Protein AF-A0A7S1JTL8-F1 (afdb_monomer_lite)

Organism: NCBI:txid1169539

Sequence (167 aa):
VGQFVGSSRSLRHVDGEFEADEWAGVFEYMPVAAAGQPGPLGHLERIGTVVLRGSPDAARAAVDRLRAALWSRGCRQTLTRLTLWMEIRSIDGSILPLVESVESLRRACCRPDAQVAFSSSPFVQHFELSLFYSDDFPPNPSPLFKAIMHQLARRARCVVYAITQHD

Secondary structure (DSSP, 8-state):
---S-PPPTT--B---EEEHHHHHHHHHTSPPPPTTS--TTTT--EEEEEEE-S-HHHHHHHHHHHHHHHHHTT-SS-EEEEEEEE---EESTTHHHHHHHHHHHHHHHEEEEEEEEEEE-S-B-EEEGGGGGSTTS-SS--HHHHHHHHHHHHTBS-EE----TT-

Structure (mmCIF, N/CA/C/O backbone):
data_AF-A0A7S1JTL8-F1
#
_entry.id   AF-A0A7S1JTL8-F1
#
loop_
_atom_site.group_PDB
_atom_site.id
_atom_site.type_symbol
_atom_site.label_atom_id
_atom_site.label_alt_id
_atom_site.label_comp_id
_atom_site.label_asym_id
_atom_site.label_entity_id
_atom_site.label_seq_id
_atom_site.pdbx_PDB_ins_code
_atom_site.Cartn_x
_atom_site.Cartn_y
_atom_site.Cartn_z
_atom_site.occupancy
_atom_site.B_iso_or_equiv
_atom_site.auth_seq_id
_atom_site.auth_comp_id
_atom_site.auth_asym_id
_atom_site.auth_atom_id
_atom_site.pdbx_PDB_model_num
ATOM 1 N N . VAL A 1 1 ? -27.530 19.722 9.161 1.00 43.44 1 VAL A N 1
ATOM 2 C CA . VAL A 1 1 ? -28.172 18.825 8.170 1.00 43.44 1 VAL A CA 1
ATOM 3 C C . VAL A 1 1 ? -27.068 17.984 7.549 1.00 43.44 1 VAL A C 1
ATOM 5 O O . VAL A 1 1 ? -26.122 18.582 7.063 1.00 43.44 1 VAL A O 1
ATOM 8 N N . GLY A 1 2 ? -27.127 16.650 7.653 1.00 42.12 2 GLY A N 1
ATOM 9 C CA . GLY A 1 2 ? -26.129 15.747 7.050 1.00 42.12 2 GLY A CA 1
ATOM 10 C C . GLY A 1 2 ? -25.487 14.731 8.005 1.00 42.12 2 GLY A C 1
ATOM 11 O O . GLY A 1 2 ? -24.278 14.735 8.175 1.00 42.12 2 GLY A O 1
ATOM 12 N N . GLN A 1 3 ? -26.273 13.844 8.619 1.00 48.28 3 GLN A N 1
ATOM 13 C CA . GLN A 1 3 ? -25.774 12.569 9.162 1.00 48.28 3 GLN A CA 1
ATOM 14 C C . GLN A 1 3 ? -26.698 11.452 8.675 1.00 48.28 3 GLN A C 1
ATOM 16 O O . GLN A 1 3 ? -27.423 10.840 9.448 1.00 48.28 3 GLN A O 1
ATOM 21 N N . PHE A 1 4 ? -26.742 11.243 7.359 1.00 45.56 4 PHE A N 1
ATOM 22 C CA . PHE A 1 4 ? -27.466 10.096 6.798 1.00 45.56 4 PHE A CA 1
ATOM 23 C C . PHE A 1 4 ? -26.599 8.827 6.782 1.00 45.56 4 PHE A C 1
ATOM 25 O O . PHE A 1 4 ? -27.117 7.720 6.728 1.00 45.56 4 PHE A O 1
ATOM 32 N N . VAL A 1 5 ? -25.276 8.985 6.903 1.00 49.38 5 VAL A N 1
ATOM 33 C CA . VAL A 1 5 ? -24.310 7.890 7.012 1.00 49.38 5 VAL A CA 1
ATOM 34 C C . VAL A 1 5 ? -23.411 8.178 8.212 1.00 49.38 5 VAL A C 1
ATOM 36 O O . VAL A 1 5 ? -22.385 8.841 8.104 1.00 49.38 5 VAL A O 1
ATOM 39 N N . GLY A 1 6 ? -23.835 7.741 9.397 1.00 53.56 6 GLY A N 1
ATOM 40 C CA . GLY A 1 6 ? -22.931 7.621 10.537 1.00 53.56 6 GLY A CA 1
ATOM 41 C C . GLY A 1 6 ? -22.164 6.313 10.392 1.00 53.56 6 GLY A C 1
ATOM 42 O O . GLY A 1 6 ? -22.785 5.253 10.320 1.00 53.56 6 GLY A O 1
ATOM 43 N N . SER A 1 7 ? -20.832 6.354 10.331 1.00 56.53 7 SER A N 1
ATOM 44 C CA . SER A 1 7 ? -20.061 5.117 10.433 1.00 56.53 7 SER A CA 1
ATOM 45 C C . SER A 1 7 ? -20.268 4.530 11.828 1.00 56.53 7 SER A C 1
ATOM 47 O O . SER A 1 7 ? -20.113 5.202 12.851 1.00 56.53 7 SER A O 1
ATOM 49 N N . SER A 1 8 ? -20.698 3.270 11.873 1.00 64.25 8 SER A N 1
ATOM 50 C CA . SER A 1 8 ? -20.840 2.553 13.134 1.00 64.25 8 SER A CA 1
ATOM 51 C C . SER A 1 8 ? -19.480 2.483 13.822 1.00 64.25 8 SER A C 1
ATOM 53 O O . SER A 1 8 ? -18.484 2.137 13.188 1.00 64.25 8 SER A O 1
ATOM 55 N N . ARG A 1 9 ? -19.437 2.718 15.139 1.00 67.75 9 ARG A N 1
ATOM 56 C CA . ARG A 1 9 ? -18.235 2.456 15.958 1.00 67.75 9 ARG A CA 1
ATOM 57 C C . ARG A 1 9 ? -17.814 0.979 15.927 1.00 67.75 9 ARG A C 1
ATOM 59 O O . ARG A 1 9 ? -16.750 0.635 16.422 1.00 67.75 9 ARG A O 1
ATOM 66 N N . SER A 1 10 ? -18.648 0.110 15.359 1.00 76.00 10 SER A N 1
ATOM 67 C CA . SER A 1 10 ? -18.395 -1.314 15.151 1.00 76.00 10 SER A CA 1
ATOM 68 C C . SER A 1 10 ? -17.953 -1.647 13.722 1.00 76.00 10 SER A C 1
ATOM 70 O O . SER A 1 10 ? -17.992 -2.818 13.346 1.00 76.00 10 SER A O 1
ATOM 72 N N . LEU A 1 11 ? -17.570 -0.655 12.906 1.00 87.50 11 LEU A N 1
ATOM 73 C CA . LEU A 1 11 ? -17.084 -0.911 11.555 1.00 87.50 11 LEU A CA 1
ATOM 74 C C . LEU A 1 11 ? -15.761 -1.680 11.611 1.00 87.50 11 LEU A C 1
ATOM 76 O O . LEU A 1 11 ? -14.723 -1.144 11.989 1.00 87.50 11 LEU A O 1
ATOM 80 N N . ARG A 1 12 ? -15.826 -2.950 11.218 1.00 92.31 12 ARG A N 1
ATOM 81 C CA . ARG A 1 12 ? -14.666 -3.845 11.143 1.00 92.31 12 ARG A CA 1
ATOM 82 C C . ARG A 1 12 ? -14.234 -4.124 9.712 1.00 92.31 12 ARG A C 1
ATOM 84 O O . ARG A 1 12 ? -13.057 -4.346 9.462 1.00 92.31 12 ARG A O 1
ATOM 91 N N . HIS A 1 13 ? -15.178 -4.089 8.778 1.00 93.62 13 HIS A N 1
ATOM 92 C CA . HIS A 1 13 ? -14.959 -4.498 7.400 1.00 93.62 13 HIS A CA 1
ATOM 93 C C . HIS A 1 13 ? -15.626 -3.502 6.459 1.00 93.62 13 HIS A C 1
ATOM 95 O O . HIS A 1 13 ? -16.813 -3.210 6.606 1.00 93.62 13 HIS A O 1
ATOM 101 N N . VAL A 1 14 ? -14.863 -3.018 5.485 1.00 91.94 14 VAL A N 1
ATOM 102 C CA . VAL A 1 14 ? -15.390 -2.355 4.291 1.00 91.94 14 VAL A CA 1
ATOM 103 C C . VAL A 1 14 ? -14.792 -3.082 3.102 1.00 91.94 14 VAL A C 1
ATOM 105 O O . VAL A 1 14 ? -13.584 -3.297 3.078 1.00 91.94 14 VAL A O 1
ATOM 108 N N . ASP A 1 15 ? -15.622 -3.504 2.155 1.00 93.31 15 ASP A N 1
ATOM 109 C CA . ASP A 1 15 ? -15.167 -4.215 0.958 1.00 93.31 15 ASP A CA 1
ATOM 110 C C . ASP A 1 15 ? -15.464 -3.393 -0.299 1.00 93.31 15 ASP A C 1
ATOM 112 O O . ASP A 1 15 ? -16.236 -2.432 -0.258 1.00 93.31 15 ASP A O 1
ATOM 116 N N . GLY A 1 16 ? -14.817 -3.758 -1.397 1.00 94.19 16 GLY A N 1
ATOM 117 C CA . GLY A 1 16 ? -14.851 -3.028 -2.660 1.00 94.19 16 GLY A CA 1
ATOM 118 C C . GLY A 1 16 ? -13.475 -2.951 -3.307 1.00 94.19 16 GLY A C 1
ATOM 119 O O . GLY A 1 16 ? -12.475 -3.383 -2.737 1.00 94.19 16 GLY A O 1
ATOM 120 N N . GLU A 1 17 ? -13.422 -2.390 -4.504 1.00 96.06 17 GLU A N 1
ATOM 121 C CA . GLU A 1 17 ? -12.186 -2.168 -5.246 1.00 96.06 17 GLU A CA 1
ATOM 122 C C . GLU A 1 17 ? -12.178 -0.716 -5.703 1.00 96.06 17 GLU A C 1
ATOM 124 O O . GLU A 1 17 ? -13.001 -0.323 -6.525 1.00 96.06 17 GLU A O 1
ATOM 129 N N . PHE A 1 18 ? -11.291 0.077 -5.106 1.00 96.69 18 PHE A N 1
ATOM 130 C CA . PHE A 1 18 ? -11.212 1.516 -5.338 1.00 96.69 18 PHE A CA 1
ATOM 131 C C . PHE A 1 18 ? -9.757 1.964 -5.375 1.00 96.69 18 PHE A C 1
ATOM 133 O O . PHE A 1 18 ? -8.872 1.329 -4.781 1.00 96.69 18 PHE A O 1
ATOM 140 N N . GLU A 1 19 ? -9.504 3.073 -6.057 1.00 97.00 19 GLU A N 1
ATOM 141 C CA . GLU A 1 19 ? -8.196 3.715 -6.045 1.00 97.00 19 GLU A CA 1
ATOM 142 C C . GLU A 1 19 ? -7.857 4.216 -4.633 1.00 97.00 19 GLU A C 1
ATOM 144 O O . GLU A 1 19 ? -8.734 4.510 -3.816 1.00 97.00 19 GLU A O 1
ATOM 149 N N . ALA A 1 20 ? -6.563 4.301 -4.313 1.00 97.00 20 ALA A N 1
ATOM 150 C CA . ALA A 1 20 ? -6.125 4.747 -2.987 1.00 97.00 20 ALA A CA 1
ATOM 151 C C . ALA A 1 20 ? -6.702 6.125 -2.598 1.00 97.00 20 ALA A C 1
ATOM 153 O O . ALA A 1 20 ? -7.046 6.334 -1.434 1.00 97.00 20 ALA A O 1
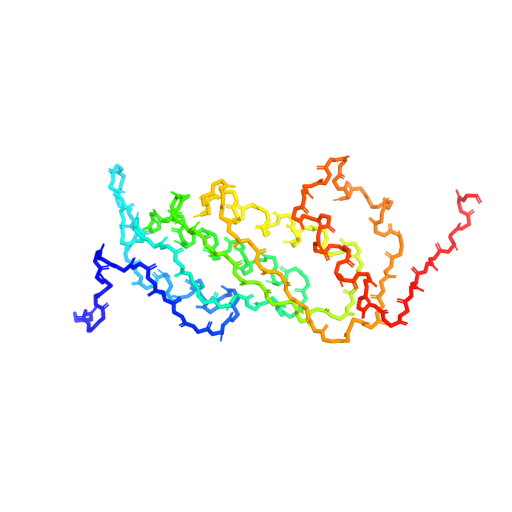ATOM 154 N N . ASP A 1 21 ? -6.863 7.032 -3.568 1.00 96.81 21 ASP A N 1
ATOM 155 C CA . ASP A 1 21 ? -7.421 8.369 -3.338 1.00 96.81 21 ASP A CA 1
ATOM 156 C C . ASP A 1 21 ? -8.931 8.331 -3.055 1.00 96.81 21 ASP A C 1
ATOM 158 O O . ASP A 1 21 ? -9.421 9.026 -2.165 1.00 96.81 21 ASP A O 1
ATOM 162 N N . GLU A 1 22 ? -9.665 7.454 -3.741 1.00 97.06 22 GLU A N 1
ATOM 163 C CA . GLU A 1 22 ? -11.096 7.241 -3.512 1.00 97.06 22 GLU A CA 1
ATOM 164 C C . GLU A 1 22 ? -11.342 6.652 -2.120 1.00 97.06 22 GLU A C 1
ATOM 166 O O . GLU A 1 22 ? -12.187 7.151 -1.372 1.00 97.06 22 GLU A O 1
ATOM 171 N N . TRP A 1 23 ? -10.551 5.646 -1.723 1.00 97.38 23 TRP A N 1
ATOM 172 C CA . TRP A 1 23 ? -10.579 5.122 -0.357 1.00 97.38 23 TRP A CA 1
ATOM 173 C C . TRP A 1 23 ? -10.293 6.217 0.673 1.00 97.38 23 TRP A C 1
ATOM 175 O O . TRP A 1 23 ? -10.987 6.300 1.689 1.00 97.38 23 TRP A O 1
ATOM 185 N N . ALA A 1 24 ? -9.296 7.071 0.420 1.00 97.25 24 ALA A N 1
ATOM 186 C CA . ALA A 1 24 ? -8.984 8.185 1.306 1.00 97.25 24 ALA A CA 1
ATOM 187 C C . ALA A 1 24 ? -10.190 9.124 1.451 1.00 97.25 24 ALA A C 1
ATOM 189 O O . ALA A 1 24 ? -10.590 9.425 2.577 1.00 97.25 24 ALA A O 1
ATOM 190 N N . GLY A 1 25 ? -10.826 9.494 0.335 1.00 96.31 25 GLY A N 1
ATOM 191 C CA . GLY A 1 25 ? -12.043 10.304 0.314 1.00 96.31 25 GLY A CA 1
ATOM 192 C C . GLY A 1 25 ? -13.178 9.693 1.139 1.00 96.31 25 GLY A C 1
ATOM 193 O O . GLY A 1 25 ? -13.772 10.381 1.968 1.00 96.31 25 GLY A O 1
ATOM 194 N N . VAL A 1 26 ? -13.431 8.385 1.002 1.00 93.06 26 VAL A N 1
ATOM 195 C CA . VAL A 1 26 ? -14.450 7.665 1.793 1.00 93.06 26 VAL A CA 1
ATOM 196 C C . VAL A 1 26 ? -14.203 7.811 3.297 1.00 93.06 26 VAL A C 1
ATOM 198 O O . VAL A 1 26 ? -15.126 8.127 4.053 1.00 93.06 26 VAL A O 1
ATOM 201 N N . PHE A 1 27 ? -12.967 7.605 3.755 1.00 94.56 27 PHE A N 1
ATOM 202 C CA . PHE A 1 27 ? -12.638 7.710 5.179 1.00 94.56 27 PHE A CA 1
ATOM 203 C C . PHE A 1 27 ? -12.569 9.157 5.671 1.00 94.56 27 PHE A C 1
ATOM 205 O O . PHE A 1 27 ? -12.808 9.418 6.854 1.00 94.56 27 PHE A O 1
ATOM 212 N N . GLU A 1 28 ? -12.288 10.114 4.790 1.00 95.38 28 GLU A N 1
ATOM 213 C CA . GLU A 1 28 ? -12.256 11.532 5.134 1.00 95.38 28 GLU A CA 1
ATOM 214 C C . GLU A 1 28 ? -13.625 12.077 5.551 1.00 95.38 28 GLU A C 1
ATOM 216 O O . GLU A 1 28 ? -13.675 12.938 6.433 1.00 95.38 28 GLU A O 1
ATOM 221 N N . TYR A 1 29 ? -14.722 11.510 5.036 1.00 91.56 29 TYR A N 1
ATOM 222 C CA . TYR A 1 29 ? -16.084 11.827 5.488 1.00 91.56 29 TYR A CA 1
ATOM 223 C C . TYR A 1 29 ? -16.372 11.406 6.936 1.00 91.56 29 TYR A C 1
ATOM 225 O O . TYR A 1 29 ? -17.338 11.877 7.539 1.00 91.56 29 TYR A O 1
ATOM 233 N N . MET A 1 30 ? -15.551 10.530 7.521 1.00 90.31 30 MET A N 1
ATOM 234 C CA . MET A 1 30 ? -15.672 10.153 8.926 1.00 90.31 30 MET A CA 1
ATOM 235 C C . MET A 1 30 ? -14.969 11.176 9.834 1.00 90.31 30 MET A C 1
ATOM 237 O O . MET A 1 30 ? -13.925 11.723 9.460 1.00 90.31 30 MET A O 1
ATOM 241 N N . PRO A 1 31 ? -15.488 11.413 11.054 1.00 90.38 31 PRO A N 1
ATOM 242 C CA . PRO A 1 31 ? -14.895 12.371 11.979 1.00 90.38 31 PRO A CA 1
ATOM 243 C C . PRO A 1 31 ? -13.490 11.943 12.420 1.00 90.38 31 PRO A C 1
ATOM 245 O O . PRO A 1 31 ? -13.233 10.769 12.688 1.00 90.38 31 PRO A O 1
ATOM 248 N N . VAL A 1 32 ? -12.588 12.916 12.548 1.00 93.69 32 VAL A N 1
ATOM 249 C CA . VAL A 1 32 ? -11.242 12.704 13.101 1.00 93.69 32 VAL A CA 1
ATOM 250 C C . VAL A 1 32 ? -11.344 12.232 14.555 1.00 93.69 32 VAL A C 1
ATOM 252 O O . VAL A 1 32 ? -12.187 12.704 15.321 1.00 93.69 32 VAL A O 1
ATOM 255 N N . ALA A 1 33 ? -10.476 11.300 14.946 1.00 90.50 33 ALA A N 1
ATOM 256 C CA . ALA A 1 33 ? -10.390 10.827 16.318 1.00 90.50 33 ALA A CA 1
ATOM 257 C C . ALA A 1 33 ? -9.880 11.948 17.237 1.00 90.50 33 ALA A C 1
ATOM 259 O O . ALA A 1 33 ? -8.797 12.494 17.023 1.00 90.50 33 ALA A O 1
ATOM 260 N N . ALA A 1 34 ? -10.638 12.270 18.286 1.00 89.19 34 ALA A N 1
ATOM 261 C CA . ALA A 1 34 ? -10.158 13.161 19.338 1.00 89.19 34 ALA A CA 1
ATOM 262 C C . ALA A 1 34 ? -8.937 12.552 20.055 1.00 89.19 34 ALA A C 1
ATOM 264 O O . ALA A 1 34 ? -8.775 11.330 20.112 1.00 89.19 34 ALA A O 1
ATOM 265 N N . ALA A 1 35 ? -8.082 13.401 20.631 1.00 85.12 35 ALA A N 1
ATOM 266 C CA . ALA A 1 35 ? -6.902 12.946 21.360 1.00 85.12 35 ALA A CA 1
ATOM 267 C C . ALA A 1 35 ? -7.282 11.953 22.477 1.00 85.12 35 ALA A C 1
ATOM 269 O O . ALA A 1 35 ? -8.209 12.189 23.249 1.00 85.12 35 ALA A O 1
ATOM 270 N N . GLY A 1 36 ? -6.579 10.818 22.533 1.00 80.81 36 GLY A N 1
ATOM 271 C CA . GLY A 1 36 ? -6.833 9.750 23.507 1.00 80.81 36 GLY A CA 1
ATOM 272 C C . GLY A 1 36 ? -8.066 8.879 23.231 1.00 80.81 36 GLY A C 1
ATOM 273 O O . GLY A 1 36 ? -8.300 7.932 23.974 1.00 80.81 36 GLY A O 1
ATOM 274 N N . GLN A 1 37 ? -8.841 9.151 22.176 1.00 84.00 37 GLN A N 1
ATOM 275 C CA . GLN A 1 37 ? -9.983 8.324 21.782 1.00 84.00 37 GLN A CA 1
ATOM 276 C C . GLN A 1 37 ? -9.601 7.340 20.663 1.00 84.00 37 GLN A C 1
ATOM 278 O O . GLN A 1 37 ? -8.778 7.675 19.808 1.00 84.00 37 GLN A O 1
ATOM 283 N N . PRO A 1 38 ? -10.218 6.143 20.615 1.00 82.88 38 PRO A N 1
ATOM 284 C CA . PRO A 1 38 ? -9.915 5.131 19.600 1.00 82.88 38 PRO A CA 1
ATOM 285 C C . PRO A 1 38 ? -10.338 5.531 18.177 1.00 82.88 38 PRO A C 1
ATOM 287 O O . PRO A 1 38 ? -9.835 4.954 17.224 1.00 82.88 38 PRO A O 1
ATOM 290 N N . GLY A 1 39 ? -11.223 6.523 18.016 1.00 90.06 39 GLY A N 1
ATOM 291 C CA . GLY A 1 39 ? -11.710 6.976 16.708 1.00 90.06 39 GLY A CA 1
ATOM 292 C C . GLY A 1 39 ? -12.731 6.035 16.053 1.00 90.06 39 GLY A C 1
ATOM 293 O O . GLY A 1 39 ? -12.938 4.915 16.522 1.00 90.06 39 GLY A O 1
ATOM 294 N N . PRO A 1 40 ? -13.409 6.473 14.976 1.00 91.81 40 PRO A N 1
ATOM 295 C CA . PRO A 1 40 ? -14.421 5.661 14.293 1.00 91.81 40 PRO A CA 1
ATOM 296 C C . PRO A 1 40 ? -13.858 4.417 13.588 1.00 91.81 40 PRO A C 1
ATOM 298 O O . PRO A 1 40 ? -14.606 3.471 13.366 1.00 91.81 40 PRO A O 1
ATOM 301 N N . LEU A 1 41 ? -12.563 4.395 13.256 1.00 93.69 41 LEU A N 1
ATOM 302 C CA . LEU A 1 41 ? -11.894 3.262 12.604 1.00 93.69 41 LEU A CA 1
ATOM 303 C C . LEU A 1 41 ? -11.006 2.452 13.561 1.00 93.69 41 LEU A C 1
ATOM 305 O O . LEU A 1 41 ? -10.233 1.610 13.111 1.00 93.69 41 LEU A O 1
ATOM 309 N N . GLY A 1 42 ? -11.126 2.660 14.877 1.00 92.62 42 GLY A N 1
ATOM 310 C CA . GLY A 1 42 ? -10.324 1.961 15.892 1.00 92.62 42 GLY A CA 1
ATOM 311 C C . GLY A 1 42 ? -10.533 0.443 15.966 1.00 92.62 42 GLY A C 1
ATOM 312 O O . GLY A 1 42 ? -9.797 -0.248 16.665 1.00 92.62 42 GLY A O 1
ATOM 313 N N . HIS A 1 43 ? -11.521 -0.089 15.244 1.00 93.25 43 HIS A N 1
ATOM 314 C CA . HIS A 1 43 ? -11.785 -1.523 15.120 1.00 93.25 43 HIS A CA 1
ATOM 315 C C . HIS A 1 43 ? -11.773 -2.004 13.666 1.00 93.25 43 HIS A C 1
ATOM 317 O O . HIS A 1 43 ? -12.215 -3.116 13.396 1.00 93.25 43 HIS A O 1
ATOM 323 N N . LEU A 1 44 ? -11.284 -1.189 12.726 1.00 95.06 44 LEU A N 1
ATOM 324 C CA . LEU A 1 44 ? -11.236 -1.566 11.320 1.00 95.06 44 LEU A CA 1
ATOM 325 C C . LEU A 1 44 ? -10.193 -2.671 11.120 1.00 95.06 44 LEU A C 1
ATOM 327 O O . LEU A 1 44 ? -8.995 -2.449 11.293 1.00 95.06 44 LEU A O 1
ATOM 331 N N . GLU A 1 45 ? -10.659 -3.857 10.752 1.00 95.81 45 GLU A N 1
ATOM 332 C CA . GLU A 1 45 ? -9.861 -5.066 10.554 1.00 95.81 45 GLU A CA 1
ATOM 333 C C . GLU A 1 45 ? -9.530 -5.293 9.075 1.00 95.81 45 GLU A C 1
ATOM 335 O O . GLU A 1 45 ? -8.510 -5.915 8.767 1.00 95.81 45 GLU A O 1
ATOM 340 N N . ARG A 1 46 ? -10.361 -4.795 8.152 1.00 95.31 46 ARG A N 1
ATOM 341 C CA . ARG A 1 46 ? -10.174 -4.984 6.711 1.00 95.31 46 ARG A CA 1
ATOM 342 C C . ARG A 1 46 ? -10.757 -3.833 5.895 1.00 95.31 46 ARG A C 1
ATOM 344 O O . ARG A 1 46 ? -11.884 -3.397 6.132 1.00 95.31 46 ARG A O 1
ATOM 351 N N . ILE A 1 47 ? -9.999 -3.438 4.878 1.00 95.88 47 ILE A N 1
ATOM 352 C CA . ILE A 1 47 ? -10.470 -2.660 3.731 1.00 95.88 47 ILE A CA 1
ATOM 353 C C . ILE A 1 47 ? -10.451 -3.540 2.479 1.00 95.88 47 ILE A C 1
ATOM 355 O O . ILE A 1 47 ? -9.765 -4.571 2.449 1.00 95.88 47 ILE A O 1
ATOM 359 N N . GLY A 1 48 ? -11.214 -3.145 1.465 1.00 96.19 48 GLY A N 1
ATOM 360 C CA . GLY A 1 48 ? -11.212 -3.798 0.166 1.00 96.19 48 GLY A CA 1
ATOM 361 C C . GLY A 1 48 ? -9.881 -3.618 -0.573 1.00 96.19 48 GLY A C 1
ATOM 362 O O . GLY A 1 48 ? -8.865 -3.216 -0.000 1.00 96.19 48 GLY A O 1
ATOM 363 N N . THR A 1 49 ? -9.868 -3.944 -1.858 1.00 98.12 49 THR A N 1
ATOM 364 C CA . THR A 1 49 ? -8.675 -3.801 -2.694 1.00 98.12 49 THR A CA 1
ATOM 365 C C . THR A 1 49 ? -8.348 -2.325 -2.895 1.00 98.12 49 THR A C 1
ATOM 367 O O . THR A 1 49 ? -9.199 -1.537 -3.312 1.00 98.12 49 THR A O 1
ATOM 370 N N . VAL A 1 50 ? -7.101 -1.961 -2.602 1.00 98.12 50 VAL A N 1
ATOM 371 C CA . VAL A 1 50 ? -6.538 -0.640 -2.886 1.00 98.12 50 VAL A CA 1
ATOM 372 C C . VAL A 1 50 ? -5.827 -0.704 -4.233 1.00 98.12 50 VAL A C 1
ATOM 374 O O . VAL A 1 50 ? -4.800 -1.378 -4.377 1.00 98.12 50 VAL A O 1
ATOM 377 N N . VAL A 1 51 ? -6.385 -0.012 -5.222 1.00 97.56 51 VAL A N 1
ATOM 378 C CA . VAL A 1 51 ? -5.832 0.067 -6.574 1.00 97.56 51 VAL A CA 1
ATOM 379 C C . VAL A 1 51 ? -4.805 1.201 -6.646 1.00 97.56 51 VAL A C 1
ATOM 381 O O . VAL A 1 51 ? -5.070 2.335 -6.247 1.00 97.56 51 VAL A O 1
ATOM 384 N N . LEU A 1 52 ? -3.614 0.886 -7.153 1.00 96.38 52 LEU A N 1
ATOM 385 C CA . LEU A 1 52 ? -2.520 1.820 -7.411 1.00 96.38 52 LEU A CA 1
ATOM 386 C C . LEU A 1 52 ? -2.440 2.052 -8.923 1.00 96.38 52 LEU A C 1
ATOM 388 O O . LEU A 1 52 ? -1.924 1.204 -9.657 1.00 96.38 52 LEU A O 1
ATOM 392 N N . ARG A 1 53 ? -2.970 3.183 -9.391 1.00 92.81 53 ARG A N 1
ATOM 393 C CA . ARG A 1 53 ? -3.044 3.564 -10.810 1.00 92.81 53 ARG A CA 1
ATOM 394 C C . ARG A 1 53 ? -2.426 4.950 -11.026 1.00 92.81 53 ARG A C 1
ATOM 396 O O . ARG A 1 53 ? -2.246 5.717 -10.086 1.00 92.81 53 ARG A O 1
ATOM 403 N N . GLY A 1 54 ? -2.110 5.260 -12.280 1.00 90.44 54 GLY A N 1
ATOM 404 C CA . GLY A 1 54 ? -1.588 6.555 -12.703 1.00 90.44 54 GLY A CA 1
ATOM 405 C C . GLY A 1 54 ? -0.067 6.555 -12.746 1.00 90.44 54 GLY A C 1
ATOM 406 O O . GLY A 1 54 ? 0.552 5.514 -12.974 1.00 90.44 54 GLY A O 1
ATOM 407 N N . SER A 1 55 ? 0.537 7.727 -12.555 1.00 94.06 55 SER A N 1
ATOM 408 C CA . SER A 1 55 ? 1.982 7.814 -12.353 1.00 94.06 55 SER A CA 1
ATOM 409 C C . SER A 1 55 ? 2.357 7.297 -10.955 1.00 94.06 55 SER A C 1
ATOM 411 O O . SER A 1 55 ? 1.553 7.426 -10.025 1.00 94.06 55 SER A O 1
ATOM 413 N N . PRO A 1 56 ? 3.574 6.755 -10.766 1.00 94.88 56 PRO A N 1
ATOM 414 C CA . PRO A 1 56 ? 4.058 6.351 -9.446 1.00 94.88 56 PRO A CA 1
ATOM 415 C C . PRO A 1 56 ? 3.968 7.467 -8.396 1.00 94.88 56 PRO A C 1
ATOM 417 O O . PRO A 1 56 ? 3.559 7.206 -7.267 1.00 94.88 56 PRO A O 1
ATOM 420 N N . ASP A 1 57 ? 4.224 8.720 -8.784 1.00 95.19 57 ASP A N 1
ATOM 421 C CA . ASP A 1 57 ? 4.079 9.885 -7.903 1.00 95.19 57 ASP A CA 1
ATOM 422 C C . ASP A 1 57 ? 2.634 10.157 -7.469 1.00 95.19 57 ASP A C 1
ATOM 424 O O . ASP A 1 57 ? 2.388 10.444 -6.294 1.00 95.19 57 ASP A O 1
ATOM 428 N N . ALA A 1 58 ? 1.671 10.057 -8.391 1.00 96.00 58 ALA A N 1
ATOM 429 C CA . ALA A 1 58 ? 0.257 10.246 -8.071 1.00 96.00 58 ALA A CA 1
ATOM 430 C C . ALA A 1 58 ? -0.248 9.120 -7.161 1.00 96.00 58 ALA A C 1
ATOM 432 O O . ALA A 1 58 ? -0.889 9.382 -6.141 1.00 96.00 58 ALA A O 1
ATOM 433 N N . ALA A 1 59 ? 0.115 7.873 -7.476 1.00 96.69 59 ALA A N 1
ATOM 434 C CA . ALA A 1 59 ? -0.190 6.722 -6.635 1.00 96.69 59 ALA A CA 1
ATOM 435 C C . ALA A 1 59 ? 0.438 6.864 -5.240 1.00 96.69 59 ALA A C 1
ATOM 437 O O . ALA A 1 59 ? -0.207 6.545 -4.242 1.00 96.69 59 ALA A O 1
ATOM 438 N N . ARG A 1 60 ? 1.668 7.390 -5.146 1.00 97.44 60 ARG A N 1
ATOM 439 C CA . ARG A 1 60 ? 2.348 7.644 -3.870 1.00 97.44 60 ARG A CA 1
ATOM 440 C C . ARG A 1 60 ? 1.560 8.641 -3.030 1.00 97.44 60 ARG A C 1
ATOM 442 O O . ARG A 1 60 ? 1.231 8.341 -1.885 1.00 97.44 60 ARG A O 1
ATOM 449 N N . ALA A 1 61 ? 1.214 9.791 -3.609 1.00 98.00 61 ALA A N 1
ATOM 450 C CA . ALA A 1 61 ? 0.435 10.821 -2.925 1.00 98.00 61 ALA A CA 1
ATOM 451 C C . ALA A 1 61 ? -0.918 10.278 -2.431 1.00 98.00 61 ALA A C 1
ATOM 453 O O . ALA A 1 61 ? -1.314 10.543 -1.296 1.00 98.00 61 ALA A O 1
ATOM 454 N N . ALA A 1 62 ? -1.584 9.455 -3.245 1.00 98.00 62 ALA A N 1
ATOM 455 C CA . ALA A 1 62 ? -2.839 8.807 -2.885 1.00 98.00 62 ALA A CA 1
ATOM 456 C C . ALA A 1 62 ? -2.680 7.810 -1.718 1.00 98.00 62 ALA A C 1
ATOM 458 O O . ALA A 1 62 ? -3.492 7.804 -0.792 1.00 98.00 62 ALA A O 1
ATOM 459 N N . VAL A 1 63 ? -1.613 7.002 -1.706 1.00 98.44 63 VAL A N 1
ATOM 460 C CA . VAL A 1 63 ? -1.301 6.084 -0.593 1.00 98.44 63 VAL A CA 1
ATOM 461 C C . VAL A 1 63 ? -1.006 6.852 0.695 1.00 98.44 63 VAL A C 1
ATOM 463 O O . VAL A 1 63 ? -1.485 6.469 1.765 1.00 98.44 63 VAL A O 1
ATOM 466 N N . ASP A 1 64 ? -0.255 7.950 0.612 1.00 98.56 64 ASP A N 1
ATOM 467 C CA . ASP A 1 64 ? 0.034 8.792 1.773 1.00 98.56 64 ASP A CA 1
ATOM 468 C C . ASP A 1 64 ? -1.219 9.474 2.328 1.00 98.56 64 ASP A C 1
ATOM 470 O O . ASP A 1 64 ? -1.417 9.498 3.549 1.00 98.56 64 ASP A O 1
ATOM 474 N N . ARG A 1 65 ? -2.109 9.950 1.449 1.00 98.38 65 ARG A N 1
ATOM 475 C CA . ARG A 1 65 ? -3.416 10.491 1.837 1.00 98.38 65 ARG A CA 1
ATOM 476 C C . ARG A 1 65 ? -4.280 9.425 2.509 1.00 98.38 65 ARG A C 1
ATOM 478 O O . ARG A 1 65 ? -4.820 9.672 3.587 1.00 98.38 65 ARG A O 1
ATOM 485 N N . LEU A 1 66 ? -4.345 8.219 1.941 1.00 98.56 66 LEU A N 1
ATOM 486 C CA . LEU A 1 66 ? -5.070 7.088 2.524 1.00 98.56 66 LEU A CA 1
ATOM 487 C C . LEU A 1 66 ? -4.543 6.738 3.920 1.00 98.56 66 LEU A C 1
ATOM 489 O O . LEU A 1 66 ? -5.324 6.589 4.862 1.00 98.56 66 LEU A O 1
ATOM 493 N N . ARG A 1 67 ? -3.218 6.660 4.081 1.00 98.44 67 ARG A N 1
ATOM 494 C CA . ARG A 1 67 ? -2.569 6.439 5.380 1.00 98.44 67 ARG A CA 1
ATOM 495 C C . ARG A 1 67 ? -2.963 7.516 6.387 1.00 98.44 67 ARG A C 1
ATOM 497 O O . ARG A 1 67 ? -3.338 7.186 7.511 1.00 98.44 67 ARG A O 1
ATOM 504 N N . ALA A 1 68 ? -2.899 8.789 5.998 1.00 98.12 68 ALA A N 1
ATOM 505 C CA . ALA A 1 68 ? -3.259 9.907 6.865 1.00 98.12 68 ALA A CA 1
ATOM 506 C C . ALA A 1 68 ? -4.741 9.866 7.272 1.00 98.12 68 ALA A C 1
ATOM 508 O O . ALA A 1 68 ? -5.064 10.055 8.453 1.00 98.12 68 ALA A O 1
ATOM 509 N N . ALA A 1 69 ? -5.639 9.566 6.331 1.00 97.44 69 ALA A N 1
ATOM 510 C CA . ALA A 1 69 ? -7.064 9.405 6.590 1.00 97.44 69 ALA A CA 1
ATOM 511 C C . ALA A 1 69 ? -7.307 8.267 7.593 1.00 97.44 69 ALA A C 1
ATOM 513 O O . ALA A 1 69 ? -7.855 8.503 8.669 1.00 97.44 69 ALA A O 1
ATOM 514 N N . LEU A 1 70 ? -6.809 7.060 7.323 1.00 96.75 70 LEU A N 1
ATOM 515 C CA . LEU A 1 70 ? -6.960 5.911 8.220 1.00 96.75 70 LEU A CA 1
ATOM 516 C C . LEU A 1 70 ? -6.410 6.201 9.626 1.00 96.75 70 LEU A C 1
ATOM 518 O O . LEU A 1 70 ? -7.111 6.017 10.627 1.00 96.75 70 LEU A O 1
ATOM 522 N N . TRP A 1 71 ? -5.182 6.713 9.709 1.00 96.44 71 TRP A N 1
ATOM 523 C CA . TRP A 1 71 ? -4.506 6.979 10.979 1.00 96.44 71 TRP A CA 1
ATOM 524 C C . TRP A 1 71 ? -5.236 8.018 11.837 1.00 96.44 71 TRP A C 1
ATOM 526 O O . TRP A 1 71 ? -5.452 7.811 13.036 1.00 96.44 71 TRP A O 1
ATOM 536 N N . SER A 1 72 ? -5.645 9.135 11.228 1.00 95.81 72 SER A N 1
ATOM 537 C CA . SER A 1 72 ? -6.349 10.221 11.925 1.00 95.81 72 SER A CA 1
ATOM 538 C C . SER A 1 72 ? -7.757 9.827 12.380 1.00 95.81 72 SER A C 1
ATOM 540 O O . SER A 1 72 ? -8.270 10.406 13.336 1.00 95.81 72 SER A O 1
ATOM 542 N N . ARG A 1 73 ? -8.369 8.811 11.759 1.00 94.88 73 ARG A N 1
ATOM 543 C CA . ARG A 1 73 ? -9.647 8.217 12.187 1.00 94.88 73 ARG A CA 1
ATOM 544 C C . ARG A 1 73 ? -9.486 7.034 13.151 1.00 94.88 73 ARG A C 1
ATOM 546 O O . ARG A 1 73 ? -10.486 6.434 13.545 1.00 94.88 73 ARG A O 1
ATOM 553 N N . GLY A 1 74 ? -8.260 6.731 13.578 1.00 94.44 74 GLY A N 1
ATOM 554 C CA . GLY A 1 74 ? -7.987 5.768 14.647 1.00 94.44 74 GLY A CA 1
ATOM 555 C C . GLY A 1 74 ? -7.587 4.364 14.196 1.00 94.44 74 GLY A C 1
ATOM 556 O O . GLY A 1 74 ? -7.340 3.512 15.044 1.00 94.44 74 GLY A O 1
ATOM 557 N N . CYS A 1 75 ? -7.444 4.119 12.891 1.00 95.00 75 CYS A N 1
ATOM 558 C CA . CYS A 1 75 ? -6.925 2.855 12.367 1.00 95.00 75 CYS A CA 1
ATOM 559 C C . CYS A 1 75 ? -5.408 2.764 12.621 1.00 95.00 75 CYS A C 1
ATOM 561 O O . CYS A 1 75 ? -4.590 3.159 11.784 1.00 95.00 75 CYS A O 1
ATOM 563 N N . ARG A 1 76 ? -5.035 2.275 13.808 1.00 94.38 76 ARG A N 1
ATOM 564 C CA . ARG A 1 76 ? -3.649 2.159 14.287 1.00 94.38 76 ARG A CA 1
ATOM 565 C C .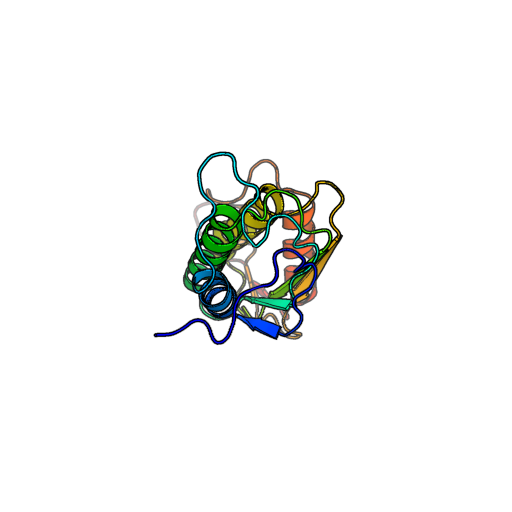 ARG A 1 76 ? -3.339 0.702 14.582 1.00 94.38 76 ARG A C 1
ATOM 567 O O . ARG A 1 76 ? -3.712 0.191 15.632 1.00 94.38 76 ARG A O 1
ATOM 574 N N . GLN A 1 77 ? -2.673 0.043 13.640 1.00 95.75 77 GLN A N 1
ATOM 575 C CA . GLN A 1 77 ? -2.348 -1.384 13.726 1.00 95.75 77 GLN A CA 1
ATOM 576 C C . GLN A 1 77 ? -3.570 -2.293 13.950 1.00 95.75 77 GLN A C 1
ATOM 578 O O . GLN A 1 77 ? -3.495 -3.287 14.666 1.00 95.75 77 GLN A O 1
ATOM 583 N N . THR A 1 78 ? -4.711 -1.957 13.352 1.00 95.75 78 THR A N 1
ATOM 584 C CA . THR A 1 78 ? -5.955 -2.730 13.486 1.00 95.75 78 THR A CA 1
ATOM 585 C C . THR A 1 78 ? -6.207 -3.617 12.273 1.00 95.75 78 THR A C 1
ATOM 587 O O . THR A 1 78 ? -6.784 -4.693 12.427 1.00 95.75 78 THR A O 1
ATOM 590 N N . LEU A 1 79 ? -5.722 -3.222 11.086 1.00 97.31 79 LEU A N 1
ATOM 591 C CA . LEU A 1 79 ? -5.929 -3.995 9.865 1.00 97.31 79 LEU A CA 1
ATOM 592 C C . LEU A 1 79 ? -5.208 -5.338 9.962 1.00 97.31 79 LEU A C 1
ATOM 594 O O . LEU A 1 79 ? -3.998 -5.406 10.168 1.00 97.31 79 LEU A O 1
ATOM 598 N N . THR A 1 80 ? -5.964 -6.410 9.778 1.00 97.44 80 THR A N 1
ATOM 599 C CA . THR A 1 80 ? -5.480 -7.794 9.702 1.00 97.44 80 THR A CA 1
ATOM 600 C C . THR A 1 80 ? -5.114 -8.182 8.273 1.00 97.44 80 THR A C 1
ATOM 602 O O . THR A 1 80 ? -4.384 -9.150 8.056 1.00 97.44 80 THR A O 1
ATOM 605 N N . ARG A 1 81 ? -5.608 -7.426 7.285 1.00 95.94 81 ARG A N 1
ATOM 606 C CA . ARG A 1 81 ? -5.370 -7.676 5.868 1.00 95.94 81 ARG A CA 1
ATOM 607 C C . ARG A 1 81 ? -5.292 -6.379 5.072 1.00 95.94 81 ARG A C 1
ATOM 609 O O . ARG A 1 81 ? -6.138 -5.502 5.231 1.00 95.94 81 ARG A O 1
ATOM 616 N N . LEU A 1 82 ? -4.324 -6.321 4.162 1.00 96.81 82 LEU A N 1
ATOM 617 C CA . LEU A 1 82 ? -4.179 -5.279 3.148 1.00 96.81 82 LEU A CA 1
ATOM 618 C C . LEU A 1 82 ? -4.075 -5.946 1.773 1.00 96.81 82 LEU A C 1
ATOM 620 O O . LEU A 1 82 ? -3.210 -6.795 1.563 1.00 96.81 82 LEU A O 1
ATOM 624 N N . THR A 1 83 ? -4.961 -5.583 0.848 1.00 97.38 83 THR A N 1
ATOM 625 C CA . THR A 1 83 ? -4.942 -6.102 -0.527 1.00 97.38 83 THR A CA 1
ATOM 626 C C . THR A 1 83 ? -4.621 -4.961 -1.480 1.00 97.38 83 THR A C 1
ATOM 628 O O . THR A 1 83 ? -5.296 -3.936 -1.462 1.00 97.38 83 THR A O 1
ATOM 631 N N . LEU A 1 84 ? -3.581 -5.135 -2.289 1.00 97.12 84 LEU A N 1
ATOM 632 C CA . LEU A 1 84 ? -3.043 -4.126 -3.194 1.00 97.12 84 LEU A CA 1
ATOM 633 C C . LEU A 1 84 ? -3.108 -4.640 -4.629 1.00 97.12 84 LEU A C 1
ATOM 635 O O . LEU A 1 84 ? -2.693 -5.771 -4.897 1.00 97.12 84 LEU A O 1
ATOM 639 N N . TRP A 1 85 ? -3.562 -3.794 -5.547 1.00 96.50 85 TRP A N 1
ATOM 640 C CA . TRP A 1 85 ? -3.553 -4.071 -6.980 1.00 96.50 85 TRP A CA 1
ATOM 641 C C . TRP A 1 85 ? -2.853 -2.943 -7.735 1.00 96.50 85 TRP A C 1
ATOM 643 O O . TRP A 1 85 ? -3.324 -1.813 -7.737 1.00 96.50 85 TRP A O 1
ATOM 653 N N . MET A 1 86 ? -1.714 -3.223 -8.367 1.00 95.00 86 MET A N 1
ATOM 654 C CA . MET A 1 86 ? -0.914 -2.213 -9.065 1.00 95.00 86 MET A CA 1
ATOM 655 C C . MET A 1 86 ? -1.113 -2.251 -10.583 1.00 95.00 86 MET A C 1
ATOM 657 O O . MET A 1 86 ? -0.784 -3.240 -11.234 1.00 95.00 86 MET A O 1
ATOM 661 N N . GLU A 1 87 ? -1.555 -1.139 -11.168 1.00 93.06 87 GLU A N 1
ATOM 662 C CA . GLU A 1 87 ? -1.776 -0.968 -12.614 1.00 93.06 87 GLU A CA 1
ATOM 663 C C . GLU A 1 87 ? -0.730 -0.084 -13.306 1.00 93.06 87 GLU A C 1
ATOM 665 O O . GLU A 1 87 ? -0.955 0.460 -14.389 1.00 93.06 87 GLU A O 1
ATOM 670 N N . ILE A 1 88 ? 0.442 0.042 -12.695 1.00 91.12 88 ILE A N 1
ATOM 671 C CA . ILE A 1 88 ? 1.584 0.759 -13.258 1.00 91.12 88 ILE A CA 1
ATOM 672 C C . ILE A 1 88 ? 2.316 -0.170 -14.234 1.00 91.12 88 ILE A C 1
ATOM 674 O O . ILE A 1 88 ? 2.643 -1.310 -13.903 1.00 91.12 88 ILE A O 1
ATOM 678 N N . ARG A 1 89 ? 2.540 0.305 -15.467 1.00 90.12 89 ARG A N 1
ATOM 679 C CA . ARG A 1 89 ? 3.104 -0.511 -16.560 1.00 90.12 89 ARG A CA 1
ATOM 680 C C . ARG A 1 89 ? 4.610 -0.339 -16.764 1.00 90.12 89 ARG A C 1
ATOM 682 O O . ARG A 1 89 ? 5.214 -1.224 -17.364 1.00 90.12 89 ARG A O 1
ATOM 689 N N . SER A 1 90 ? 5.176 0.780 -16.320 1.00 90.81 90 SER A N 1
ATOM 690 C CA . SER A 1 90 ? 6.603 1.108 -16.410 1.00 90.81 90 SER A CA 1
ATOM 691 C C . SER A 1 90 ? 7.208 1.009 -15.021 1.00 90.81 90 SER A C 1
ATOM 693 O O . SER A 1 90 ? 6.716 1.683 -14.117 1.00 90.81 90 SER A O 1
ATOM 695 N N . ILE A 1 91 ? 8.202 0.141 -14.837 1.00 93.75 91 ILE A N 1
ATOM 696 C CA . ILE A 1 91 ? 8.871 -0.036 -13.546 1.00 93.75 91 ILE A CA 1
ATOM 697 C C . ILE A 1 91 ? 10.300 0.477 -13.675 1.00 93.75 91 ILE A C 1
ATOM 699 O O . ILE A 1 91 ? 11.175 -0.223 -14.180 1.00 93.75 91 ILE A O 1
ATOM 703 N N . ASP A 1 92 ? 10.492 1.705 -13.216 1.00 92.62 92 ASP A N 1
ATOM 704 C CA . ASP A 1 92 ? 11.757 2.436 -13.160 1.00 92.62 92 ASP A CA 1
ATOM 705 C C . ASP A 1 92 ? 11.984 2.961 -11.727 1.00 92.62 92 ASP A C 1
ATOM 707 O O . ASP A 1 92 ? 11.244 2.607 -10.800 1.00 92.62 92 ASP A O 1
ATOM 711 N N . GLY A 1 93 ? 13.006 3.798 -11.520 1.00 92.00 93 GLY A N 1
ATOM 712 C CA . GLY A 1 93 ? 13.338 4.353 -10.200 1.00 92.00 93 GLY A CA 1
ATOM 713 C C . GLY A 1 93 ? 12.176 5.071 -9.497 1.00 92.00 93 GLY A C 1
ATOM 714 O O . GLY A 1 93 ? 12.098 5.053 -8.269 1.00 92.00 93 GLY A O 1
ATOM 715 N N . SER A 1 94 ? 11.202 5.611 -10.239 1.00 92.31 94 SER A N 1
ATOM 716 C CA . SER A 1 94 ? 10.048 6.306 -9.649 1.00 92.31 94 SER A CA 1
ATOM 717 C C . SER A 1 94 ? 9.102 5.385 -8.867 1.00 92.31 94 SER A C 1
ATOM 719 O O . SER A 1 94 ? 8.274 5.865 -8.091 1.00 92.31 94 SER A O 1
ATOM 721 N N . ILE A 1 95 ? 9.224 4.058 -9.012 1.00 95.06 95 ILE A N 1
ATOM 722 C CA . ILE A 1 95 ? 8.437 3.106 -8.220 1.00 95.06 95 ILE A CA 1
ATOM 723 C C . ILE A 1 95 ? 8.908 3.027 -6.763 1.00 95.06 95 ILE A C 1
ATOM 725 O O . ILE A 1 95 ? 8.110 2.691 -5.885 1.00 95.06 95 ILE A O 1
ATOM 729 N N . LEU A 1 96 ? 10.184 3.321 -6.490 1.00 95.50 96 LEU A N 1
ATOM 730 C CA . LEU A 1 96 ? 10.802 3.086 -5.181 1.00 95.50 96 LEU A CA 1
ATOM 731 C C . LEU A 1 96 ? 10.085 3.873 -4.070 1.00 95.50 96 LEU A C 1
ATOM 733 O O . LEU A 1 96 ? 9.648 3.243 -3.098 1.00 95.50 96 LEU A O 1
ATOM 737 N N . PRO A 1 97 ? 9.814 5.186 -4.236 1.00 95.31 97 PRO A N 1
ATOM 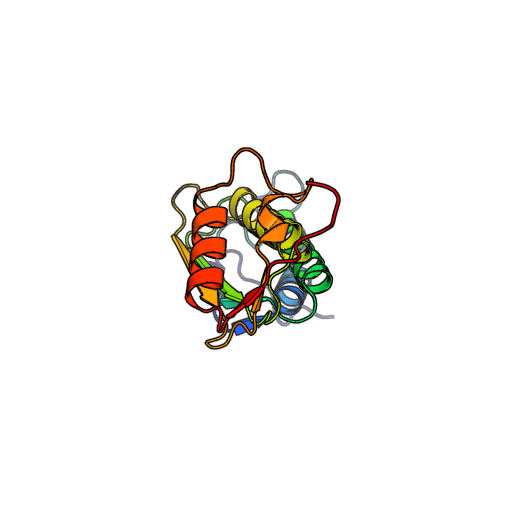738 C CA . PRO A 1 97 ? 9.097 5.955 -3.223 1.00 95.31 97 PRO A CA 1
ATOM 739 C C . PRO A 1 97 ? 7.645 5.493 -3.027 1.00 95.31 97 PRO A C 1
ATOM 741 O O . PRO A 1 97 ? 7.115 5.567 -1.920 1.00 95.31 97 PRO A O 1
ATOM 744 N N . LEU A 1 98 ? 6.984 4.983 -4.074 1.00 96.38 98 LEU A N 1
ATOM 745 C CA . LEU A 1 98 ? 5.631 4.427 -3.953 1.00 96.38 98 LEU A CA 1
ATOM 746 C C . LEU A 1 98 ? 5.623 3.172 -3.071 1.00 96.38 98 LEU A C 1
ATOM 748 O O . LEU A 1 98 ? 4.778 3.045 -2.181 1.00 96.38 98 LEU A O 1
ATOM 752 N N . VAL A 1 99 ? 6.550 2.240 -3.307 1.00 96.31 99 VAL A N 1
ATOM 753 C CA . VAL A 1 99 ? 6.638 1.006 -2.509 1.00 96.31 99 VAL A CA 1
ATOM 754 C C . VAL A 1 99 ? 6.965 1.333 -1.048 1.00 96.31 99 VAL A C 1
ATOM 756 O O . VAL A 1 99 ? 6.429 0.696 -0.137 1.00 96.31 99 VAL A O 1
ATOM 759 N N . GLU A 1 100 ? 7.768 2.368 -0.799 1.00 95.56 100 GLU A N 1
ATOM 760 C CA . GLU A 1 100 ? 8.027 2.850 0.556 1.00 95.56 100 GLU A CA 1
ATOM 761 C C . GLU A 1 100 ? 6.783 3.456 1.229 1.00 95.56 100 GLU A C 1
ATOM 763 O O . GLU A 1 100 ? 6.497 3.124 2.387 1.00 95.56 100 GLU A O 1
ATOM 768 N N . SER A 1 101 ? 5.982 4.262 0.521 1.00 96.81 101 SER A N 1
ATOM 769 C CA . SER A 1 101 ? 4.706 4.765 1.056 1.00 96.81 101 SER A CA 1
ATOM 770 C C . SER A 1 101 ? 3.731 3.626 1.378 1.00 96.81 101 SER A C 1
ATOM 772 O O . SE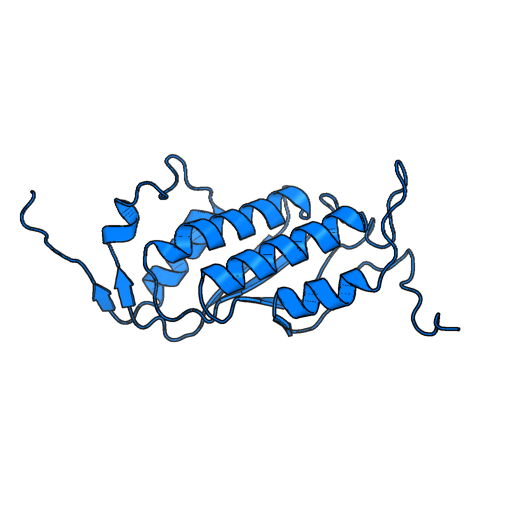R A 1 101 ? 3.036 3.680 2.397 1.00 96.81 101 SER A O 1
ATOM 774 N N . VAL A 1 102 ? 3.728 2.543 0.595 1.00 97.19 102 VAL A N 1
ATOM 775 C CA . VAL A 1 102 ? 2.954 1.326 0.901 1.00 97.19 102 VAL A CA 1
ATOM 776 C C . VAL A 1 102 ? 3.449 0.648 2.186 1.00 97.19 102 VAL A C 1
ATOM 778 O O . VAL A 1 102 ? 2.637 0.270 3.035 1.00 97.19 102 VAL A O 1
ATOM 781 N N . GLU A 1 103 ? 4.763 0.524 2.387 1.00 95.75 103 GLU A N 1
ATOM 782 C CA . GLU A 1 103 ? 5.322 -0.005 3.641 1.00 95.75 103 GLU A CA 1
ATOM 783 C C . GLU A 1 103 ? 4.984 0.906 4.831 1.00 95.75 103 GLU A C 1
ATOM 785 O O . GLU A 1 103 ? 4.670 0.428 5.922 1.00 95.75 103 GLU A O 1
ATOM 790 N N . SER A 1 104 ? 5.004 2.226 4.634 1.00 96.12 104 SER A N 1
ATOM 791 C CA . SER A 1 104 ? 4.588 3.211 5.637 1.00 96.12 104 SER A CA 1
ATOM 792 C C . SER A 1 104 ? 3.117 3.040 6.028 1.00 96.12 104 SER A C 1
ATOM 794 O O . SER A 1 104 ? 2.800 2.990 7.219 1.00 96.12 104 SER A O 1
ATOM 796 N N . LEU A 1 105 ? 2.226 2.862 5.046 1.00 97.50 105 LEU A N 1
ATOM 797 C CA . LEU A 1 105 ? 0.813 2.549 5.271 1.00 97.50 105 LEU A CA 1
ATOM 798 C C . LEU A 1 105 ? 0.657 1.248 6.067 1.00 97.50 105 LEU A C 1
ATOM 800 O O . LEU A 1 105 ? -0.056 1.223 7.075 1.00 97.50 105 LEU A O 1
ATOM 804 N N . ARG A 1 106 ? 1.357 0.180 5.661 1.00 96.56 106 ARG A N 1
ATOM 805 C CA . ARG A 1 106 ? 1.323 -1.112 6.358 1.00 96.56 106 ARG A CA 1
ATOM 806 C C . ARG A 1 106 ? 1.780 -0.969 7.810 1.00 96.56 106 ARG A C 1
ATOM 808 O O . ARG A 1 106 ? 1.077 -1.421 8.707 1.00 96.56 106 ARG A O 1
ATOM 815 N N . ARG A 1 107 ? 2.920 -0.315 8.058 1.00 96.25 107 ARG A N 1
ATOM 816 C CA . ARG A 1 107 ? 3.469 -0.104 9.411 1.00 96.25 107 ARG A CA 1
ATOM 817 C C . ARG A 1 107 ? 2.531 0.697 10.313 1.00 96.25 107 ARG A C 1
ATOM 819 O O . ARG A 1 107 ? 2.441 0.397 11.501 1.00 96.25 107 ARG A O 1
ATOM 826 N N . ALA A 1 108 ? 1.857 1.703 9.762 1.00 96.69 108 ALA A N 1
ATOM 827 C CA . ALA A 1 108 ? 0.965 2.575 10.516 1.00 96.69 108 ALA A CA 1
ATOM 828 C C . ALA A 1 108 ? -0.378 1.895 10.844 1.00 96.69 108 ALA A C 1
ATOM 830 O O . ALA A 1 108 ? -0.848 1.922 11.983 1.00 96.69 108 ALA A O 1
ATOM 831 N N . CYS A 1 109 ? -1.012 1.276 9.850 1.00 96.88 109 CYS A N 1
ATOM 832 C CA . CYS A 1 109 ? -2.415 0.874 9.954 1.00 96.88 109 CYS A CA 1
ATOM 833 C C . CYS A 1 109 ? -2.619 -0.633 10.143 1.00 96.88 109 CYS A C 1
ATOM 835 O O . CYS A 1 109 ? -3.661 -1.033 10.664 1.00 96.88 109 CYS A O 1
ATOM 837 N N . CYS A 1 110 ? -1.650 -1.469 9.765 1.00 97.25 110 CYS A N 1
ATOM 838 C CA . CYS A 1 110 ? -1.776 -2.922 9.840 1.00 97.25 110 CYS A CA 1
ATOM 839 C C . CYS A 1 110 ? -1.121 -3.500 11.091 1.00 97.25 110 CYS A C 1
ATOM 841 O O . CYS A 1 110 ? -0.129 -2.980 11.607 1.00 97.25 110 CYS A O 1
ATOM 843 N N . ARG A 1 111 ? -1.676 -4.612 11.570 1.00 96.25 111 ARG A N 1
ATOM 844 C CA . ARG A 1 111 ? -1.058 -5.424 12.616 1.00 96.25 111 ARG A CA 1
ATOM 845 C C . ARG A 1 111 ? 0.299 -5.963 12.139 1.00 96.25 111 ARG A C 1
ATOM 847 O O . ARG A 1 111 ? 0.498 -6.140 10.933 1.00 96.25 111 ARG A O 1
ATOM 854 N N . PRO A 1 112 ? 1.229 -6.278 13.056 1.00 92.19 112 PRO A N 1
ATOM 855 C CA . PRO A 1 112 ? 2.509 -6.886 12.694 1.00 92.19 112 PRO A CA 1
ATOM 856 C C . PRO A 1 112 ? 2.376 -8.194 11.898 1.00 92.19 112 PRO A C 1
ATOM 858 O O . PRO A 1 112 ? 3.193 -8.446 11.018 1.00 92.19 112 PRO A O 1
ATOM 861 N N . ASP A 1 113 ? 1.336 -8.982 12.177 1.00 93.38 113 ASP A N 1
ATOM 862 C CA . ASP A 1 113 ? 1.012 -10.271 11.555 1.00 93.38 113 ASP A CA 1
ATOM 863 C C . ASP A 1 113 ? -0.001 -10.165 10.399 1.00 93.38 113 ASP A C 1
ATOM 865 O O . ASP A 1 113 ? -0.493 -11.179 9.904 1.00 93.38 113 ASP A O 1
ATOM 869 N N . ALA A 1 114 ? -0.331 -8.946 9.962 1.00 94.44 114 ALA A N 1
ATOM 870 C CA . ALA A 1 114 ? -1.324 -8.736 8.921 1.00 94.44 114 ALA A CA 1
ATOM 871 C C . ALA A 1 114 ? -0.913 -9.372 7.586 1.00 94.44 114 ALA A C 1
ATOM 873 O O . ALA A 1 114 ? 0.224 -9.234 7.125 1.00 94.44 114 ALA A O 1
ATOM 874 N N . GLN A 1 115 ? -1.873 -10.005 6.915 1.00 94.31 115 GLN A N 1
ATOM 875 C CA . GLN A 1 115 ? -1.665 -10.553 5.581 1.00 94.31 115 GLN A CA 1
ATOM 876 C C . GLN A 1 115 ? -1.651 -9.427 4.546 1.00 94.31 115 GLN A C 1
ATOM 878 O O . GLN A 1 115 ? -2.645 -8.720 4.372 1.00 94.31 115 GLN A O 1
ATOM 883 N N . VAL A 1 116 ? -0.543 -9.290 3.819 1.00 94.56 116 VAL A N 1
ATOM 884 C CA . VAL A 1 116 ? -0.448 -8.365 2.686 1.00 94.56 116 VAL A CA 1
ATOM 885 C C . VAL A 1 116 ? -0.505 -9.163 1.392 1.00 94.56 116 VAL A C 1
ATOM 887 O O . VAL A 1 116 ? 0.416 -9.910 1.069 1.00 94.56 116 VAL A O 1
ATOM 890 N N . ALA A 1 117 ? -1.604 -9.014 0.660 1.00 94.62 117 ALA A N 1
ATOM 891 C CA . ALA A 1 117 ? -1.773 -9.598 -0.660 1.00 94.62 117 ALA A CA 1
ATOM 892 C C . ALA A 1 117 ? -1.436 -8.541 -1.712 1.00 94.62 117 ALA A C 1
ATOM 894 O O . ALA A 1 117 ? -2.087 -7.500 -1.777 1.00 94.62 117 ALA A O 1
ATOM 895 N N . PHE A 1 118 ? -0.431 -8.816 -2.540 1.00 94.88 118 PHE A N 1
ATOM 896 C CA . PHE A 1 118 ? -0.050 -7.948 -3.646 1.00 94.88 118 PHE A CA 1
ATOM 897 C C . PHE A 1 118 ? -0.390 -8.605 -4.982 1.00 94.88 118 PHE A C 1
ATOM 899 O O . PHE A 1 118 ? -0.134 -9.786 -5.225 1.00 94.88 118 PHE A O 1
ATOM 906 N N . SER A 1 119 ? -1.003 -7.830 -5.861 1.00 93.31 119 SER A N 1
ATOM 907 C CA . SER A 1 119 ? -1.247 -8.174 -7.251 1.00 93.31 119 SER A CA 1
ATOM 908 C C . SER A 1 119 ? -0.885 -6.999 -8.143 1.00 93.31 119 SER A C 1
ATOM 910 O O . SER A 1 119 ? -0.845 -5.853 -7.709 1.00 93.31 119 SER A O 1
ATOM 912 N N . SER A 1 120 ? -0.567 -7.291 -9.394 1.00 89.94 120 SER A N 1
ATOM 913 C CA . SER A 1 120 ? -0.270 -6.275 -10.398 1.00 89.94 120 SER A CA 1
ATOM 914 C C . SER A 1 120 ? -1.071 -6.555 -11.661 1.00 89.94 120 SER A C 1
ATOM 916 O O . SER A 1 120 ? -1.674 -7.623 -11.794 1.00 89.94 120 SER A O 1
ATOM 918 N N . SER A 1 121 ? -1.065 -5.619 -12.602 1.00 84.94 121 SER A N 1
ATOM 919 C CA . SER A 1 121 ? -1.543 -5.844 -13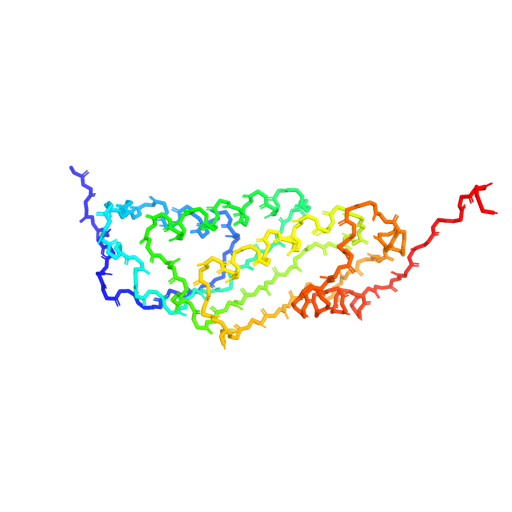.962 1.00 84.94 121 SER A CA 1
ATOM 920 C C . SER A 1 121 ? -0.865 -7.087 -14.568 1.00 84.94 121 SER A C 1
ATOM 922 O O . SER A 1 121 ? 0.299 -7.378 -14.263 1.00 84.94 121 SER A O 1
ATOM 924 N N . PRO A 1 122 ? -1.558 -7.871 -15.414 1.00 79.00 122 PRO A N 1
ATOM 925 C CA . PRO A 1 122 ? -0.943 -8.988 -16.130 1.00 79.00 122 PRO A CA 1
ATOM 926 C C . PRO A 1 122 ? 0.183 -8.552 -17.080 1.00 79.00 122 PRO A C 1
ATOM 928 O O . PRO A 1 122 ? 1.003 -9.388 -17.446 1.00 79.00 122 PRO A O 1
ATOM 931 N N . PHE A 1 123 ? 0.259 -7.266 -17.444 1.00 78.56 123 PHE A N 1
ATOM 932 C CA . PHE A 1 123 ? 1.244 -6.750 -18.395 1.00 78.56 123 PHE A CA 1
ATOM 933 C C . PHE A 1 123 ? 2.024 -5.568 -17.810 1.00 78.56 123 PHE A C 1
ATOM 935 O O . PHE A 1 123 ? 1.629 -4.409 -17.965 1.00 78.56 123 PHE A O 1
ATOM 942 N N . VAL A 1 124 ? 3.162 -5.861 -17.177 1.00 87.88 124 VAL A N 1
ATOM 943 C CA . VAL A 1 124 ? 4.216 -4.862 -16.950 1.00 87.88 124 VAL A CA 1
ATOM 944 C C . VAL A 1 124 ? 5.015 -4.762 -18.251 1.00 87.88 124 VAL A C 1
ATOM 946 O O . VAL A 1 124 ? 5.536 -5.762 -18.744 1.00 87.88 124 VAL A O 1
ATOM 949 N N . GLN A 1 125 ? 5.059 -3.580 -18.867 1.00 89.56 125 GLN A N 1
ATOM 950 C CA . GLN A 1 125 ? 5.665 -3.411 -20.190 1.00 89.56 125 GLN A CA 1
ATOM 951 C C . GLN A 1 125 ? 7.177 -3.585 -20.148 1.00 89.56 125 GLN A C 1
ATOM 953 O O . GLN A 1 125 ? 7.715 -4.276 -21.012 1.00 89.56 125 GLN A O 1
ATOM 958 N N . HIS A 1 126 ? 7.835 -2.974 -19.167 1.00 90.56 126 HIS A N 1
ATOM 959 C CA . HIS A 1 126 ? 9.267 -3.104 -18.960 1.00 90.56 126 HIS A CA 1
ATOM 960 C C . HIS A 1 126 ? 9.645 -2.901 -17.491 1.00 90.56 126 HIS A C 1
ATOM 962 O O . HIS A 1 126 ? 8.925 -2.242 -16.737 1.00 90.56 126 HIS A O 1
ATOM 968 N N . PHE A 1 127 ? 10.774 -3.497 -17.115 1.00 93.69 127 PHE A N 1
ATOM 969 C CA . PHE A 1 127 ? 11.408 -3.368 -15.807 1.00 93.69 127 PHE A CA 1
ATOM 970 C C . PHE A 1 127 ? 12.856 -2.915 -16.000 1.00 93.69 127 PHE A C 1
ATOM 972 O O . PHE A 1 127 ? 13.631 -3.609 -16.662 1.00 93.69 127 PHE A O 1
ATOM 979 N N . GLU A 1 128 ? 13.212 -1.755 -15.461 1.00 93.69 128 GLU A N 1
ATOM 980 C CA . GLU A 1 128 ? 14.531 -1.153 -15.636 1.00 93.69 128 GLU A CA 1
ATOM 981 C C . GLU A 1 128 ? 15.511 -1.622 -14.554 1.00 93.69 128 GLU A C 1
ATOM 983 O O . GLU A 1 128 ? 15.237 -1.491 -13.368 1.00 93.69 128 GLU A O 1
ATOM 988 N N . LEU A 1 129 ? 16.674 -2.161 -14.929 1.00 90.81 129 LEU A N 1
ATOM 989 C CA . LEU A 1 129 ? 17.667 -2.626 -13.947 1.00 90.81 129 LEU A CA 1
ATOM 990 C C . LEU A 1 129 ? 18.411 -1.484 -13.249 1.00 90.81 129 LEU A C 1
ATOM 992 O O . LEU A 1 129 ? 18.926 -1.683 -12.151 1.00 90.81 129 LEU A O 1
ATOM 996 N N . SER A 1 130 ? 18.448 -0.298 -13.857 1.00 89.88 130 SER A N 1
ATOM 997 C CA . SER A 1 130 ? 19.100 0.881 -13.274 1.00 89.88 130 SER A CA 1
ATOM 998 C C . SER A 1 130 ? 18.484 1.278 -11.925 1.00 89.88 130 SER A C 1
ATOM 1000 O O . SER A 1 130 ? 19.184 1.838 -11.087 1.00 89.88 130 SER A O 1
ATOM 1002 N N . LEU A 1 131 ? 17.217 0.913 -11.656 1.00 91.31 131 LEU A N 1
ATOM 1003 C CA . LEU A 1 131 ? 16.554 1.205 -10.381 1.00 91.31 131 LEU A CA 1
ATOM 1004 C C . LEU A 1 131 ? 17.288 0.600 -9.179 1.00 91.31 131 LEU A C 1
ATOM 1006 O O . LEU A 1 131 ? 17.192 1.141 -8.084 1.00 91.31 131 LEU A O 1
ATOM 1010 N N . PHE A 1 132 ? 18.028 -0.501 -9.364 1.00 89.88 132 PHE A N 1
ATOM 1011 C CA . PHE A 1 132 ? 18.817 -1.121 -8.291 1.00 89.88 132 PHE A CA 1
ATOM 1012 C C . PHE A 1 132 ? 20.067 -0.314 -7.917 1.00 89.88 132 PHE A C 1
ATOM 1014 O O . PHE A 1 132 ? 20.661 -0.570 -6.874 1.00 89.88 132 PHE A O 1
ATOM 1021 N N . TYR A 1 133 ? 20.446 0.649 -8.758 1.00 87.75 133 TYR A N 1
ATOM 1022 C CA . TYR A 1 133 ? 21.571 1.563 -8.568 1.00 87.75 133 TYR A CA 1
ATOM 1023 C C . TYR A 1 133 ? 21.108 2.992 -8.250 1.00 87.75 133 TYR A C 1
ATOM 1025 O O . TYR A 1 133 ? 21.925 3.903 -8.194 1.00 87.75 133 TYR A O 1
ATOM 1033 N N . SER A 1 134 ? 19.800 3.201 -8.074 1.00 87.19 134 SER A N 1
ATOM 1034 C CA . SER A 1 134 ? 19.249 4.493 -7.676 1.00 87.19 134 SER A CA 1
ATOM 1035 C C . SER A 1 134 ? 19.629 4.820 -6.231 1.00 87.19 134 SER A C 1
ATOM 1037 O O . SER A 1 134 ? 19.570 3.944 -5.368 1.00 87.19 134 SER A O 1
ATOM 1039 N N . ASP A 1 135 ? 19.927 6.091 -5.953 1.00 88.06 135 ASP A N 1
ATOM 1040 C CA . ASP A 1 135 ? 20.127 6.601 -4.588 1.00 88.06 135 ASP A CA 1
ATOM 1041 C C . ASP A 1 135 ? 18.887 6.398 -3.695 1.00 88.06 135 ASP A C 1
ATOM 1043 O O . ASP A 1 135 ? 19.005 6.288 -2.474 1.00 88.06 135 ASP A O 1
ATOM 1047 N N . ASP A 1 136 ? 17.701 6.291 -4.305 1.00 87.38 136 ASP A N 1
ATOM 1048 C CA . ASP A 1 136 ? 16.436 6.022 -3.617 1.00 87.38 136 ASP A CA 1
ATOM 1049 C C . ASP A 1 136 ? 16.222 4.523 -3.333 1.00 87.38 136 ASP A C 1
ATOM 1051 O O . ASP A 1 136 ? 15.228 4.132 -2.712 1.00 87.38 136 ASP A O 1
ATOM 1055 N N . PHE A 1 137 ? 17.120 3.643 -3.795 1.00 91.19 137 PHE A N 1
ATOM 1056 C CA . PHE A 1 137 ? 16.999 2.216 -3.527 1.00 91.19 137 PHE A CA 1
ATOM 1057 C C . PHE A 1 137 ? 17.330 1.930 -2.054 1.00 91.19 137 PHE A C 1
ATOM 1059 O O . PHE A 1 137 ? 18.423 2.251 -1.580 1.00 91.19 137 PHE A O 1
ATOM 1066 N N . PRO A 1 138 ? 16.425 1.289 -1.293 1.00 90.50 138 PRO A N 1
ATOM 1067 C CA . PRO A 1 138 ? 16.631 1.119 0.136 1.00 90.50 138 PRO A CA 1
ATOM 1068 C C . PRO A 1 138 ? 17.819 0.181 0.412 1.00 90.50 138 PRO A C 1
ATOM 1070 O O . PRO A 1 138 ? 17.851 -0.931 -0.122 1.00 90.50 138 PRO A O 1
ATOM 1073 N N . PRO A 1 139 ? 18.741 0.536 1.330 1.00 90.25 139 PRO A N 1
ATOM 1074 C CA . PRO A 1 139 ? 19.898 -0.306 1.647 1.00 90.25 139 PRO A CA 1
ATOM 1075 C C . PRO A 1 139 ? 19.494 -1.634 2.305 1.00 90.25 139 PRO A C 1
ATOM 1077 O O . PRO A 1 139 ? 20.192 -2.636 2.187 1.00 90.25 139 PRO A O 1
ATOM 1080 N N . ASN A 1 140 ? 18.345 -1.657 2.990 1.00 91.88 140 ASN A N 1
ATOM 1081 C CA . ASN A 1 140 ? 17.785 -2.841 3.638 1.00 91.88 140 ASN A CA 1
ATOM 1082 C C . ASN A 1 140 ? 16.303 -3.005 3.254 1.00 91.88 140 ASN A C 1
ATOM 1084 O O . ASN A 1 140 ? 15.423 -2.631 4.036 1.00 91.88 140 ASN A O 1
ATOM 1088 N N . PRO A 1 141 ? 15.997 -3.541 2.057 1.00 92.00 141 PRO A N 1
ATOM 1089 C CA . PRO A 1 141 ? 14.622 -3.647 1.583 1.00 92.00 141 PRO A CA 1
ATOM 1090 C C . PRO A 1 141 ? 13.799 -4.603 2.453 1.00 92.00 141 PRO A C 1
ATOM 1092 O O . PRO A 1 141 ? 14.233 -5.719 2.768 1.00 92.00 141 PRO A O 1
ATOM 1095 N N . SER A 1 142 ? 12.583 -4.178 2.808 1.00 92.44 142 SER A N 1
ATOM 1096 C CA . SER A 1 142 ? 11.654 -4.980 3.610 1.00 92.44 142 SER A CA 1
ATOM 1097 C C . SER A 1 142 ? 11.203 -6.250 2.864 1.00 92.44 142 SER A C 1
ATOM 1099 O O . SER A 1 142 ? 11.271 -6.312 1.632 1.00 92.44 142 SER A O 1
ATOM 1101 N N . PRO A 1 143 ? 10.694 -7.280 3.569 1.00 93.06 143 PRO A N 1
ATOM 1102 C CA . PRO A 1 143 ? 10.113 -8.451 2.914 1.00 93.06 143 PRO A CA 1
ATOM 1103 C C . PRO A 1 143 ? 8.981 -8.101 1.936 1.00 93.06 143 PRO A C 1
ATOM 1105 O O . PRO A 1 143 ? 8.917 -8.680 0.854 1.00 93.06 143 PRO A O 1
ATOM 1108 N N . LEU A 1 144 ? 8.126 -7.128 2.280 1.00 92.81 144 LEU A N 1
ATOM 1109 C CA . LEU A 1 144 ? 7.055 -6.663 1.396 1.00 92.81 144 LEU A CA 1
ATOM 1110 C C . LEU A 1 144 ? 7.619 -5.946 0.167 1.00 92.81 144 LEU A C 1
ATOM 1112 O O . LEU A 1 144 ? 7.187 -6.238 -0.945 1.00 92.81 144 LEU A O 1
ATOM 1116 N N . PHE A 1 145 ? 8.611 -5.070 0.347 1.00 94.69 145 PHE A N 1
ATOM 1117 C CA . PHE A 1 145 ? 9.298 -4.414 -0.762 1.00 94.69 145 PHE A CA 1
ATOM 1118 C C . PHE A 1 145 ? 9.854 -5.454 -1.740 1.00 94.69 145 PHE A C 1
ATOM 1120 O O . PHE A 1 145 ? 9.547 -5.421 -2.931 1.00 94.69 145 PHE A O 1
ATOM 1127 N N . LYS A 1 146 ? 10.599 -6.447 -1.232 1.00 94.88 146 LYS A N 1
ATOM 1128 C CA . LYS A 1 146 ? 11.140 -7.546 -2.047 1.00 94.88 146 LYS A CA 1
ATOM 1129 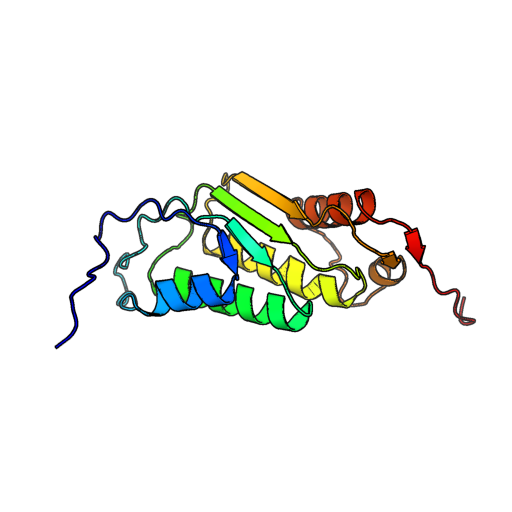C C . LYS A 1 146 ? 10.034 -8.314 -2.767 1.00 94.88 146 LYS A C 1
ATOM 1131 O O . LYS A 1 146 ? 10.178 -8.596 -3.951 1.00 94.88 146 LYS A O 1
ATOM 1136 N N . ALA A 1 147 ? 8.935 -8.636 -2.083 1.00 94.38 147 ALA A N 1
ATOM 1137 C CA . ALA A 1 147 ? 7.810 -9.356 -2.676 1.00 94.38 147 ALA A CA 1
ATOM 1138 C C . ALA A 1 147 ? 7.154 -8.569 -3.823 1.00 94.38 147 ALA A C 1
ATOM 1140 O O . ALA A 1 147 ? 6.896 -9.140 -4.884 1.00 94.38 147 ALA A O 1
ATOM 1141 N N . ILE A 1 148 ? 6.947 -7.260 -3.638 1.00 95.25 148 ILE A N 1
ATOM 1142 C CA . ILE A 1 148 ? 6.424 -6.360 -4.672 1.00 95.25 148 ILE A CA 1
ATOM 1143 C C . ILE A 1 148 ? 7.374 -6.333 -5.871 1.00 95.25 148 ILE A C 1
ATOM 1145 O O . ILE A 1 148 ? 6.954 -6.645 -6.986 1.00 95.25 148 ILE A O 1
ATOM 1149 N N . MET A 1 149 ? 8.661 -6.052 -5.649 1.00 94.81 149 MET A N 1
ATOM 1150 C CA . MET A 1 149 ? 9.654 -5.971 -6.725 1.00 94.81 149 MET A CA 1
ATOM 1151 C C . MET A 1 149 ? 9.797 -7.294 -7.484 1.00 94.81 149 MET A C 1
ATOM 1153 O O . MET A 1 149 ? 9.793 -7.298 -8.714 1.00 94.81 149 MET A O 1
ATOM 1157 N N . HIS A 1 150 ? 9.836 -8.428 -6.779 1.00 93.31 150 HIS A N 1
ATOM 1158 C CA . HIS A 1 150 ? 9.858 -9.751 -7.405 1.00 93.31 150 HIS A CA 1
ATOM 1159 C C . HIS A 1 150 ? 8.629 -9.999 -8.276 1.00 93.31 150 HIS A C 1
ATOM 1161 O O . HIS A 1 150 ? 8.744 -10.534 -9.379 1.00 93.31 150 HIS A O 1
ATOM 1167 N N . GLN A 1 151 ? 7.445 -9.631 -7.795 1.00 93.50 151 GLN A N 1
ATOM 1168 C CA . GLN A 1 151 ? 6.218 -9.832 -8.547 1.00 93.50 151 GLN A CA 1
ATOM 1169 C C . GLN A 1 151 ? 6.141 -8.936 -9.786 1.00 93.50 151 GLN A C 1
ATOM 1171 O O . GLN A 1 151 ? 5.679 -9.402 -10.829 1.00 93.50 151 GLN A O 1
ATOM 1176 N N . LEU A 1 152 ? 6.614 -7.693 -9.689 1.00 93.75 152 LEU A N 1
ATOM 1177 C CA . LEU A 1 152 ? 6.715 -6.775 -10.822 1.00 93.75 152 LEU A CA 1
ATOM 1178 C C . LEU A 1 152 ? 7.703 -7.292 -11.870 1.00 93.75 152 LEU A C 1
ATOM 1180 O O . LEU A 1 152 ? 7.332 -7.411 -13.036 1.00 93.75 152 LEU A O 1
ATOM 1184 N N . ALA A 1 153 ? 8.901 -7.704 -11.450 1.00 92.50 153 ALA A N 1
ATOM 1185 C CA . ALA A 1 153 ? 9.905 -8.294 -12.333 1.00 92.50 153 ALA A CA 1
ATOM 1186 C C . ALA A 1 153 ? 9.388 -9.569 -13.021 1.00 92.50 153 ALA A C 1
ATOM 1188 O O . ALA A 1 153 ? 9.538 -9.730 -14.228 1.00 92.50 153 ALA A O 1
ATOM 1189 N N . ARG A 1 154 ? 8.695 -10.453 -12.287 1.00 92.50 154 ARG A N 1
ATOM 1190 C CA . ARG A 1 154 ? 8.122 -11.695 -12.841 1.00 92.50 154 ARG A CA 1
ATOM 1191 C C . ARG A 1 154 ? 7.052 -11.445 -13.910 1.00 92.50 154 ARG A C 1
ATOM 1193 O O . ARG A 1 154 ? 6.826 -12.314 -14.746 1.00 92.50 154 ARG A O 1
ATOM 1200 N N . ARG A 1 155 ? 6.361 -10.304 -13.861 1.00 91.69 155 ARG A N 1
ATOM 1201 C CA . ARG A 1 155 ? 5.327 -9.930 -14.841 1.00 91.69 155 ARG A CA 1
ATOM 1202 C C . ARG A 1 155 ? 5.830 -8.994 -15.938 1.00 91.69 155 ARG A C 1
ATOM 1204 O O . ARG A 1 155 ? 5.040 -8.612 -16.802 1.00 91.69 155 ARG A O 1
ATOM 1211 N N . ALA A 1 156 ? 7.105 -8.616 -15.903 1.00 92.88 156 ALA A N 1
ATOM 1212 C CA . ALA A 1 156 ? 7.704 -7.762 -16.911 1.00 92.88 156 ALA A CA 1
ATOM 1213 C C . ALA A 1 156 ? 7.831 -8.510 -18.239 1.00 92.88 156 ALA A C 1
ATOM 1215 O O . ALA A 1 156 ? 8.362 -9.617 -18.301 1.00 92.88 156 ALA A O 1
ATOM 1216 N N . ARG A 1 157 ? 7.356 -7.887 -19.320 1.00 92.75 157 ARG A N 1
ATOM 1217 C CA . ARG A 1 157 ? 7.500 -8.426 -20.676 1.00 92.75 157 ARG A CA 1
ATOM 1218 C C . ARG A 1 157 ? 8.953 -8.391 -21.145 1.00 92.75 157 ARG A C 1
ATOM 1220 O O . ARG A 1 157 ? 9.391 -9.288 -21.856 1.00 92.75 157 ARG A O 1
ATOM 1227 N N . CYS A 1 158 ? 9.681 -7.344 -20.780 1.00 90.62 158 CYS A N 1
ATOM 1228 C CA . CYS A 1 158 ? 11.104 -7.227 -21.042 1.00 90.62 158 CYS A CA 1
ATOM 1229 C C . CYS A 1 158 ? 11.816 -6.508 -19.898 1.00 90.62 158 CYS A C 1
ATOM 1231 O O . CYS A 1 158 ? 11.208 -5.790 -19.102 1.00 90.62 158 CYS A O 1
ATOM 1233 N N . VAL A 1 159 ? 13.125 -6.718 -19.845 1.00 91.12 159 VAL A N 1
ATOM 1234 C CA . VAL A 1 159 ? 14.037 -6.021 -18.946 1.00 91.12 159 VAL A CA 1
ATOM 1235 C C . VAL A 1 159 ? 14.794 -4.986 -19.767 1.00 91.12 159 VAL A C 1
ATOM 1237 O O . VAL A 1 159 ? 15.252 -5.291 -20.869 1.00 91.12 159 VAL A O 1
ATOM 1240 N N . VAL A 1 160 ? 14.891 -3.768 -19.247 1.00 89.38 160 VAL A N 1
ATOM 1241 C CA . VAL A 1 160 ? 15.614 -2.661 -19.876 1.00 89.38 160 VAL A CA 1
ATOM 1242 C C . VAL A 1 160 ? 16.828 -2.343 -19.020 1.00 89.38 160 VAL A C 1
ATOM 1244 O O . VAL A 1 160 ? 16.758 -2.325 -17.793 1.00 89.38 160 VAL A O 1
ATOM 1247 N N . TYR A 1 161 ? 17.958 -2.113 -19.667 1.00 82.25 161 TYR A N 1
ATOM 1248 C CA . TYR A 1 161 ? 19.161 -1.623 -19.018 1.00 82.25 161 TYR A CA 1
ATOM 1249 C C . TYR A 1 161 ? 19.795 -0.577 -19.929 1.00 82.25 161 TYR A C 1
ATOM 1251 O O . TYR A 1 161 ? 19.818 -0.740 -21.151 1.00 82.25 161 TYR A O 1
ATOM 1259 N N . ALA A 1 162 ? 20.276 0.508 -19.334 1.00 73.94 162 ALA A N 1
ATOM 1260 C CA . ALA A 1 162 ? 21.074 1.504 -20.024 1.00 73.94 162 ALA A CA 1
ATOM 1261 C C . ALA A 1 162 ? 22.535 1.286 -19.625 1.00 73.94 162 ALA A C 1
ATOM 1263 O O . ALA A 1 162 ? 22.871 1.389 -18.450 1.00 73.94 162 ALA A O 1
ATOM 1264 N N . ILE A 1 163 ? 23.393 0.966 -20.596 1.00 68.69 163 ILE A N 1
ATOM 1265 C CA . ILE A 1 163 ? 24.844 1.053 -20.403 1.00 68.69 163 ILE A CA 1
ATOM 1266 C C . ILE A 1 163 ? 25.207 2.515 -20.645 1.00 68.69 163 ILE A C 1
ATOM 1268 O O . ILE A 1 163 ? 25.113 2.992 -21.778 1.00 68.69 163 ILE A O 1
ATOM 1272 N N . THR A 1 164 ? 25.582 3.237 -19.596 1.00 65.94 164 THR A N 1
ATOM 1273 C CA . THR A 1 164 ? 26.142 4.583 -19.723 1.00 65.94 164 THR A CA 1
ATOM 1274 C C . THR A 1 164 ? 27.664 4.497 -19.672 1.00 65.94 164 THR A C 1
ATOM 1276 O O . THR A 1 164 ? 28.238 3.606 -19.061 1.00 65.94 164 THR A O 1
ATOM 1279 N N . GLN A 1 165 ? 28.339 5.406 -20.372 1.00 58.62 165 GLN A N 1
ATOM 1280 C CA . GLN A 1 165 ? 29.781 5.346 -20.650 1.00 58.62 165 GLN A CA 1
ATOM 1281 C C . GLN A 1 165 ? 30.684 5.654 -19.432 1.00 58.62 165 GLN A C 1
ATOM 1283 O O . GLN A 1 165 ? 31.846 6.000 -19.616 1.00 58.62 165 GLN A O 1
ATOM 1288 N N . HIS A 1 166 ? 30.140 5.607 -18.212 1.00 52.75 166 HIS A N 1
ATOM 1289 C CA . HIS A 1 166 ? 30.840 5.970 -16.974 1.00 52.75 166 HIS A CA 1
ATOM 1290 C C . HIS A 1 166 ? 31.209 4.760 -16.097 1.00 52.75 166 HIS A C 1
ATOM 1292 O O . HIS A 1 166 ? 31.629 4.972 -14.963 1.00 52.75 166 HIS A O 1
ATOM 1298 N N . ASP A 1 167 ? 31.126 3.544 -16.649 1.00 44.53 167 ASP A N 1
ATOM 1299 C CA . ASP A 1 167 ? 31.756 2.330 -16.109 1.00 44.53 167 ASP A CA 1
ATOM 1300 C C . ASP A 1 167 ? 32.853 1.815 -17.057 1.00 44.53 167 ASP A C 1
ATOM 1302 O O . ASP A 1 167 ? 32.556 1.607 -18.260 1.00 44.53 167 ASP A O 1
#

Foldseek 3Di:
DDPPDAQPLQAAEAEDADELQVLLVVLQVADFADPPGQASCVQHADYYEHEQDDFLVVSLVSLLSSLVSCLRRRQAQNHQEYHYEYAAQEAALSNLSSLVSVVVSCNGRHHPNHYYHYHYPLHNAEHEPCNCVDPSNDPDADPSRVVNNVRSVVSYPYYDYDDDPPD

Radius of gyration: 17.57 Å; chains: 1; bounding box: 60×30×44 Å

pLDDT: mean 90.0, std 11.85, range [42.12, 98.56]